Protein AF-A0A1S2VDK5-F1 (afdb_monomer)

Radius of gyration: 18.13 Å; Cα contacts (8 Å, |Δi|>4): 17; chains: 1; bounding box: 28×21×60 Å

Foldseek 3Di:
DPPCPCVVVVVVLVVLPDPVVVVVLPPQDQDVNHRVVVVSVVVSVVSVVVVVVVVVVVVVVVVVVVPVVD

Organism: NCBI:txid1750698

Mean predicted aligned error: 11.46 Å

Secondary structure (DSSP, 8-state):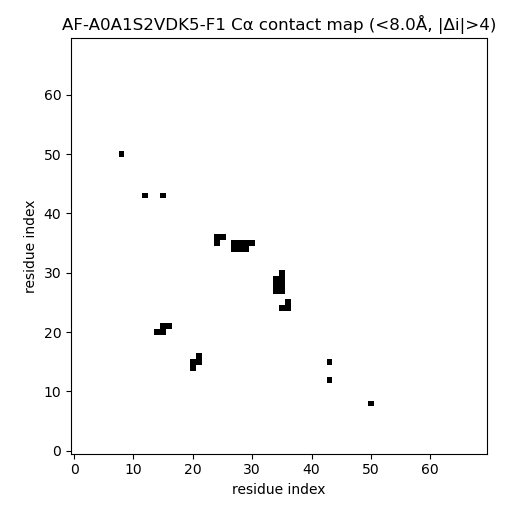
--GGGSHHHHHHHHHHHSHHHHHHH-S--EETTEEHHHHHHHHHHHHHHHHHHHHHHHHHHHHGGGSTT-

Solvent-accessible surface area (backbone atoms only — not comparable to full-atom values): 4269 Å² total; per-residue (Å²): 142,81,76,68,78,56,47,64,57,51,52,53,50,49,58,62,72,32,67,71,53,51,58,68,50,66,50,95,48,60,57,97,82,40,53,50,57,59,58,51,54,50,53,53,51,50,51,52,52,52,47,54,53,51,52,57,59,55,56,57,64,60,60,61,72,69,62,77,83,114

Sequence (70 aa):
MKSLRLLPLTILFFVLFTEPVISIVNRPVMVAGIPLLYIYVTCIWLLMIGSVSWVLRRNRQNDDSMNSDV

Structure (mmCIF, N/CA/C/O backbone):
data_AF-A0A1S2VDK5-F1
#
_entry.id   AF-A0A1S2VDK5-F1
#
loop_
_atom_site.group_PDB
_atom_site.id
_atom_site.type_symbol
_atom_site.label_atom_id
_atom_site.label_alt_id
_atom_site.label_comp_id
_atom_site.label_asym_id
_atom_site.label_entity_id
_atom_site.label_seq_id
_atom_site.pdbx_PDB_ins_code
_atom_site.Cartn_x
_atom_site.Cartn_y
_atom_site.Cartn_z
_atom_site.occupancy
_atom_site.B_iso_or_equiv
_atom_site.auth_seq_id
_atom_site.auth_comp_id
_atom_site.auth_asym_id
_atom_site.auth_atom_id
_atom_site.pdbx_PDB_model_num
ATOM 1 N N . MET A 1 1 ? 10.493 10.459 -24.263 1.00 46.16 1 MET A N 1
ATOM 2 C CA . MET A 1 1 ? 10.364 10.361 -22.792 1.00 46.16 1 MET A CA 1
ATOM 3 C C . MET A 1 1 ? 9.204 9.408 -22.486 1.00 46.16 1 MET A C 1
ATOM 5 O O . MET A 1 1 ? 8.061 9.828 -22.512 1.00 46.16 1 MET A O 1
ATOM 9 N N . LYS A 1 2 ? 9.462 8.094 -22.375 1.00 49.91 2 LYS A N 1
ATOM 10 C CA . LYS A 1 2 ? 8.420 7.030 -22.363 1.00 49.91 2 LYS 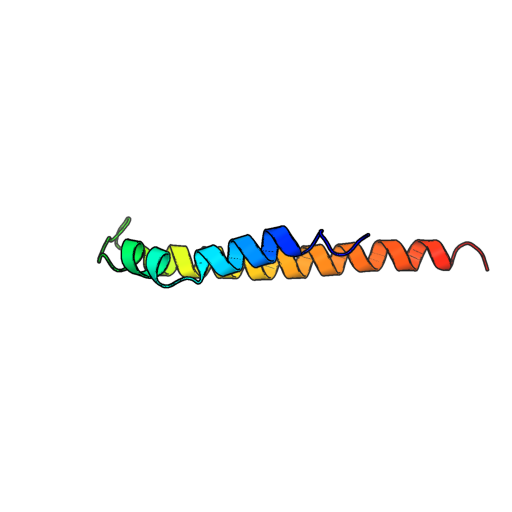A CA 1
ATOM 11 C C . LYS A 1 2 ? 8.343 6.275 -21.022 1.00 49.91 2 LYS A C 1
ATOM 13 O O . LYS A 1 2 ? 7.488 5.417 -20.840 1.00 49.91 2 LYS A O 1
ATOM 18 N N . SER A 1 3 ? 9.239 6.593 -20.090 1.00 54.84 3 SER A N 1
ATOM 19 C CA . SER A 1 3 ? 9.479 5.865 -18.838 1.00 54.84 3 SER A CA 1
ATOM 20 C C . SER A 1 3 ? 8.561 6.271 -17.678 1.00 54.84 3 SER A C 1
ATOM 22 O O . SER A 1 3 ? 8.612 5.653 -16.621 1.00 54.84 3 SER A O 1
ATOM 24 N N . LEU A 1 4 ? 7.668 7.251 -17.866 1.00 56.19 4 LEU A N 1
ATOM 25 C CA . LEU A 1 4 ? 6.779 7.731 -16.799 1.00 56.19 4 LEU A CA 1
ATOM 26 C C . LEU A 1 4 ? 5.534 6.868 -16.548 1.00 56.19 4 LEU A C 1
ATOM 28 O O . LEU A 1 4 ? 4.814 7.113 -15.588 1.00 56.19 4 LEU A O 1
ATOM 32 N N . ARG A 1 5 ? 5.264 5.849 -17.374 1.00 62.66 5 ARG A N 1
ATOM 33 C CA . ARG A 1 5 ? 4.048 5.025 -17.236 1.00 62.66 5 ARG A CA 1
ATOM 34 C C . ARG A 1 5 ? 4.046 4.111 -16.008 1.00 62.66 5 ARG A C 1
ATOM 36 O O . ARG A 1 5 ? 2.973 3.788 -15.517 1.00 62.66 5 ARG A O 1
ATOM 43 N N . LEU A 1 6 ? 5.220 3.713 -15.519 1.00 66.25 6 LEU A N 1
ATOM 44 C CA . LEU A 1 6 ? 5.358 2.831 -14.350 1.00 66.25 6 LEU A CA 1
ATOM 45 C C . LEU A 1 6 ? 5.496 3.615 -13.037 1.00 66.25 6 LEU A C 1
ATOM 47 O O . LEU A 1 6 ? 5.195 3.095 -11.969 1.00 66.25 6 LEU A O 1
ATOM 51 N N . LEU A 1 7 ? 5.885 4.889 -13.126 1.00 72.38 7 LEU A N 1
ATOM 52 C CA . LEU A 1 7 ? 6.078 5.786 -11.988 1.00 72.38 7 LEU A CA 1
ATOM 53 C C . LEU A 1 7 ? 4.847 5.962 -11.081 1.00 72.38 7 LEU A C 1
ATOM 55 O O . LEU A 1 7 ? 5.025 5.840 -9.870 1.00 72.38 7 LEU A O 1
ATOM 59 N N . PRO A 1 8 ? 3.614 6.192 -11.580 1.00 70.06 8 PRO A N 1
ATOM 60 C CA . PRO A 1 8 ? 2.462 6.335 -10.688 1.00 70.06 8 PRO A CA 1
ATOM 61 C C . PRO A 1 8 ? 2.178 5.042 -9.923 1.00 70.06 8 PRO A C 1
ATOM 63 O O . PRO A 1 8 ? 1.807 5.087 -8.756 1.00 70.06 8 PRO A O 1
ATOM 66 N N . LEU A 1 9 ? 2.416 3.892 -10.554 1.00 72.19 9 LEU A N 1
ATOM 67 C CA . LEU A 1 9 ? 2.224 2.599 -9.924 1.00 72.19 9 LEU A CA 1
ATOM 68 C C . LEU A 1 9 ? 3.266 2.353 -8.826 1.00 72.19 9 LEU A C 1
ATOM 70 O O . LEU A 1 9 ? 2.904 1.949 -7.726 1.00 72.19 9 LEU A O 1
ATOM 74 N N . THR A 1 10 ? 4.539 2.651 -9.093 1.00 73.56 10 THR A N 1
ATOM 75 C CA . THR A 1 10 ? 5.614 2.534 -8.100 1.00 73.56 10 THR A CA 1
ATOM 76 C C . THR A 1 10 ? 5.419 3.494 -6.931 1.00 73.56 10 THR A C 1
ATOM 78 O O . THR A 1 10 ? 5.598 3.079 -5.794 1.00 73.56 10 THR A O 1
ATOM 81 N N . ILE A 1 11 ? 5.019 4.747 -7.174 1.00 78.00 11 ILE A N 1
ATOM 82 C CA . ILE A 1 11 ? 4.760 5.727 -6.106 1.00 78.00 11 ILE A CA 1
ATOM 83 C C . ILE A 1 11 ? 3.555 5.296 -5.264 1.00 78.00 11 ILE A C 1
ATOM 85 O O . ILE A 1 11 ? 3.628 5.348 -4.041 1.00 78.00 11 ILE A O 1
ATOM 89 N N . LEU A 1 12 ? 2.478 4.813 -5.891 1.00 73.31 12 LEU A N 1
ATOM 90 C CA . LEU A 1 12 ? 1.310 4.294 -5.178 1.00 73.31 12 LEU A CA 1
ATOM 91 C C . LEU A 1 12 ? 1.680 3.084 -4.306 1.00 73.31 12 LEU A C 1
ATOM 93 O O . LEU A 1 12 ? 1.319 3.041 -3.133 1.00 73.31 12 LEU A O 1
ATOM 97 N N . PHE A 1 13 ? 2.458 2.144 -4.851 1.00 73.00 13 PHE A N 1
ATOM 98 C CA . PHE A 1 13 ? 2.994 1.007 -4.100 1.00 73.00 13 PHE A CA 1
ATOM 99 C C . PHE A 1 13 ? 3.897 1.444 -2.954 1.00 73.00 13 PHE A C 1
ATOM 101 O O . PHE A 1 13 ? 3.765 0.928 -1.851 1.00 73.00 13 PHE A O 1
ATOM 108 N N . PHE A 1 14 ? 4.796 2.395 -3.204 1.00 77.12 14 PHE A N 1
ATOM 109 C CA . PHE A 1 14 ? 5.723 2.901 -2.204 1.00 77.12 14 PHE A CA 1
ATOM 110 C C . PHE A 1 14 ? 4.959 3.534 -1.046 1.00 77.12 14 PHE A C 1
ATOM 112 O O . PHE A 1 14 ? 5.185 3.141 0.090 1.00 77.12 14 PHE A O 1
ATOM 119 N N . VAL A 1 15 ? 3.991 4.414 -1.336 1.00 71.31 15 VAL A N 1
ATOM 120 C CA . VAL A 1 15 ? 3.111 5.050 -0.342 1.00 71.31 15 VAL A CA 1
ATOM 121 C C . VAL A 1 15 ? 2.354 4.005 0.484 1.00 71.31 15 VAL A C 1
ATOM 123 O O . VAL A 1 15 ? 2.354 4.101 1.712 1.00 71.31 15 VAL A O 1
ATOM 126 N N . LEU A 1 16 ? 1.780 2.975 -0.152 1.00 67.69 16 LEU A N 1
ATOM 127 C CA . LEU A 1 16 ? 1.098 1.879 0.552 1.00 67.69 16 LEU A CA 1
ATOM 128 C C . LEU A 1 16 ? 2.061 1.022 1.397 1.00 67.69 16 LEU A C 1
ATOM 130 O O . LEU A 1 16 ? 1.699 0.555 2.474 1.00 67.69 16 LEU A O 1
ATOM 134 N N . PHE A 1 17 ? 3.293 0.808 0.947 1.00 65.06 17 PHE A N 1
ATOM 135 C CA . PHE A 1 17 ? 4.272 0.004 1.681 1.00 65.06 17 PHE A CA 1
ATOM 136 C C . PHE A 1 17 ? 5.007 0.794 2.776 1.00 65.06 17 PHE A C 1
ATOM 138 O O . PHE A 1 17 ? 5.855 0.239 3.473 1.00 65.06 17 PHE A O 1
ATOM 145 N N . THR A 1 18 ? 4.705 2.085 2.951 1.00 67.31 18 THR A N 1
ATOM 146 C CA . THR A 1 18 ? 5.308 2.872 4.027 1.00 67.31 18 THR A CA 1
ATOM 147 C C . THR A 1 18 ? 4.684 2.542 5.390 1.00 67.31 18 THR A C 1
ATOM 149 O O . THR A 1 18 ? 3.464 2.450 5.548 1.00 67.31 18 THR A O 1
ATOM 152 N N . GLU A 1 19 ? 5.555 2.434 6.397 1.00 64.00 19 GLU A N 1
ATOM 153 C CA . GLU A 1 19 ? 5.269 2.335 7.840 1.00 64.00 19 GLU A CA 1
ATOM 154 C C . GLU A 1 19 ? 4.030 3.126 8.345 1.00 64.00 19 GLU A C 1
ATOM 156 O O . GLU A 1 19 ? 3.230 2.544 9.080 1.00 64.00 19 GLU A O 1
ATOM 161 N N . PRO A 1 20 ? 3.748 4.388 7.939 1.00 66.75 20 PRO A N 1
ATOM 162 C CA . PRO A 1 20 ? 2.566 5.119 8.414 1.00 66.75 20 PRO 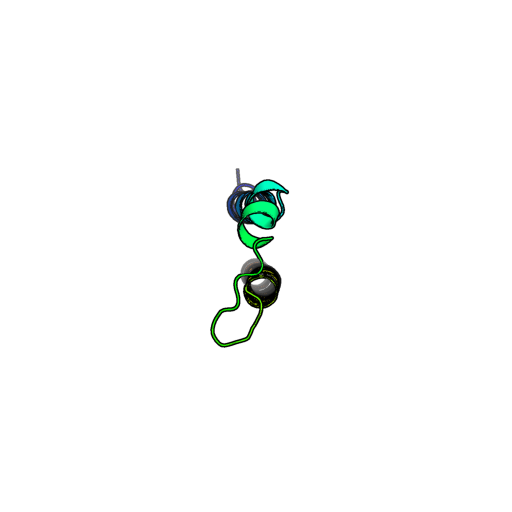A CA 1
ATOM 163 C C . PRO A 1 20 ? 1.218 4.506 8.008 1.00 66.75 20 PRO A C 1
ATOM 165 O O . PRO A 1 20 ? 0.272 4.556 8.797 1.00 66.75 20 PRO A O 1
ATOM 168 N N . VAL A 1 21 ? 1.100 3.909 6.817 1.00 66.00 21 VAL A N 1
ATOM 169 C CA .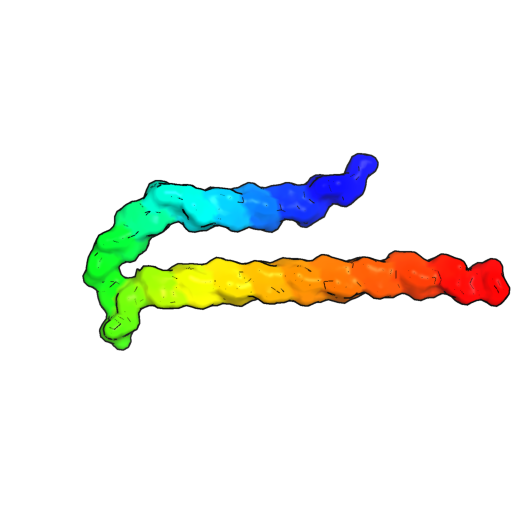 VAL A 1 21 ? -0.166 3.277 6.393 1.00 66.00 21 VAL A CA 1
ATOM 170 C C . VAL A 1 21 ? -0.400 1.990 7.179 1.00 66.00 21 VAL A C 1
ATOM 172 O O . VAL A 1 21 ? -1.512 1.719 7.632 1.00 66.00 21 VAL A O 1
ATOM 175 N N . ILE A 1 22 ? 0.669 1.232 7.419 1.00 66.69 22 ILE A N 1
ATOM 176 C CA . ILE A 1 22 ? 0.620 0.030 8.251 1.00 66.69 22 ILE A CA 1
ATOM 177 C C . ILE A 1 22 ? 0.257 0.411 9.686 1.00 66.69 22 ILE A C 1
ATOM 179 O O . ILE A 1 22 ? -0.586 -0.247 10.278 1.00 66.69 22 ILE A O 1
ATOM 183 N N . SER A 1 23 ? 0.789 1.516 10.215 1.00 66.69 23 SER A N 1
ATOM 184 C CA . SER A 1 23 ? 0.503 2.003 11.570 1.00 66.69 23 SER A CA 1
ATOM 185 C C . SER A 1 23 ? -0.962 2.420 11.778 1.00 66.69 23 SER A C 1
ATOM 187 O O . SER A 1 23 ? -1.540 2.140 12.831 1.00 66.69 23 SER A O 1
ATOM 189 N N . ILE A 1 24 ? -1.619 3.010 10.767 1.00 65.75 24 ILE A N 1
ATOM 190 C CA . ILE A 1 24 ? -3.045 3.370 10.874 1.00 65.75 24 ILE A CA 1
ATOM 191 C C . ILE A 1 24 ? -3.964 2.139 10.821 1.00 65.75 24 ILE A C 1
ATOM 193 O O . ILE A 1 24 ? -5.003 2.116 11.483 1.00 65.75 24 ILE A O 1
ATOM 197 N N . VAL A 1 25 ? -3.548 1.095 10.092 1.00 63.03 25 VAL A N 1
ATOM 198 C CA . VAL A 1 25 ? -4.228 -0.212 10.004 1.00 63.03 25 VAL A CA 1
ATOM 199 C C . VAL A 1 25 ? -3.812 -1.161 11.138 1.00 63.03 25 VAL A C 1
ATOM 201 O O . VAL A 1 25 ? -4.532 -2.109 11.428 1.00 63.03 25 VAL A O 1
ATOM 204 N N . ASN A 1 26 ? -2.715 -0.881 11.850 1.00 64.25 26 ASN A N 1
ATOM 205 C CA . ASN A 1 26 ? -2.244 -1.631 13.022 1.00 64.25 26 ASN A CA 1
ATOM 206 C C . ASN A 1 26 ? -3.168 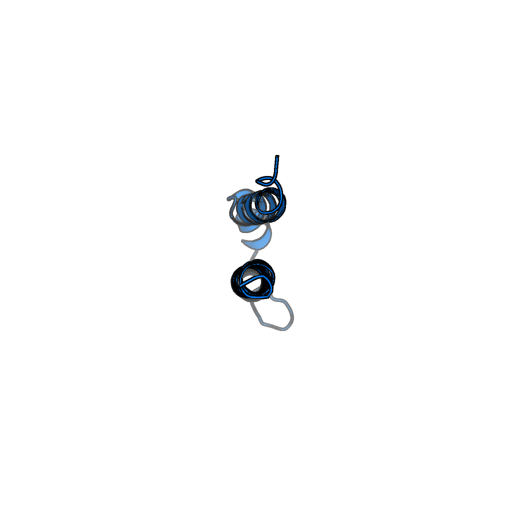-1.472 14.242 1.00 64.25 26 ASN A C 1
ATOM 208 O O . ASN A 1 26 ? -2.920 -2.018 15.317 1.00 64.25 26 ASN A O 1
ATOM 212 N N . ARG A 1 27 ? -4.268 -0.727 14.109 1.00 69.50 27 ARG A N 1
ATOM 213 C CA . ARG A 1 27 ? -5.357 -0.836 15.072 1.00 69.50 27 ARG A CA 1
ATOM 214 C C . ARG A 1 27 ? -6.047 -2.189 14.872 1.00 69.50 27 ARG A C 1
ATOM 216 O O . ARG A 1 27 ? -6.310 -2.551 13.728 1.00 69.50 27 ARG A O 1
ATOM 223 N N . PRO A 1 28 ? -6.395 -2.919 15.946 1.00 65.56 28 PRO A N 1
ATOM 224 C CA . PRO A 1 28 ? -7.136 -4.179 15.869 1.00 65.56 28 PRO A CA 1
ATOM 225 C C . PRO A 1 28 ? -8.600 -3.923 15.464 1.00 65.56 28 PRO A C 1
ATOM 227 O O . PRO A 1 28 ? -9.539 -4.195 16.206 1.00 65.56 28 PRO A O 1
ATOM 230 N N . VAL A 1 29 ? -8.799 -3.336 14.286 1.00 72.31 29 VAL A N 1
ATOM 231 C CA . VAL A 1 29 ? -10.098 -3.055 13.694 1.00 72.31 29 VAL A CA 1
ATOM 232 C C . VAL A 1 29 ? -10.526 -4.317 12.966 1.00 72.31 29 VAL A C 1
ATOM 234 O O . VAL A 1 29 ? -9.938 -4.724 11.961 1.00 72.31 29 VAL A O 1
ATOM 237 N N . MET A 1 30 ? -11.551 -4.953 13.517 1.00 73.56 30 MET A N 1
ATOM 238 C CA . MET A 1 30 ? -12.214 -6.098 12.916 1.00 73.56 30 MET A CA 1
ATOM 239 C C . MET A 1 30 ? -13.385 -5.591 12.078 1.00 73.56 30 MET A C 1
ATOM 241 O O . MET A 1 30 ? -14.327 -5.009 12.612 1.00 73.56 30 MET A O 1
ATOM 245 N N . VAL A 1 31 ? -13.344 -5.819 10.768 1.00 76.88 31 VAL A N 1
ATOM 246 C CA . VAL A 1 31 ? -14.478 -5.566 9.872 1.00 76.88 31 VAL A CA 1
ATOM 247 C C . VAL A 1 31 ? -15.156 -6.903 9.617 1.00 76.88 31 VAL A C 1
ATOM 249 O O . VAL A 1 31 ? -14.534 -7.817 9.084 1.00 76.88 31 VAL A O 1
ATOM 252 N N . ALA A 1 32 ? -16.413 -7.043 10.046 1.00 76.81 32 ALA A N 1
ATOM 253 C CA . ALA A 1 32 ? -17.178 -8.292 9.932 1.00 76.81 32 ALA A CA 1
ATOM 254 C C . ALA A 1 32 ? -16.461 -9.533 10.525 1.00 76.81 32 ALA A C 1
ATOM 256 O O . ALA A 1 32 ? -16.620 -10.645 10.032 1.00 76.81 32 ALA A O 1
ATOM 257 N N . GLY A 1 33 ? -15.649 -9.341 11.574 1.00 76.31 33 GLY A N 1
ATOM 258 C CA . GLY A 1 33 ? -14.854 -10.404 12.210 1.00 76.31 33 GLY A CA 1
ATOM 259 C C . GLY A 1 33 ? -13.504 -10.695 11.541 1.00 76.31 33 GLY A C 1
ATOM 260 O O . GLY A 1 33 ? -12.728 -11.488 12.069 1.00 76.31 33 GLY A O 1
ATOM 261 N N . ILE A 1 34 ? -13.183 -10.031 10.426 1.00 78.38 34 ILE A N 1
ATOM 262 C CA . ILE A 1 34 ? -11.907 -10.178 9.716 1.00 78.38 34 ILE A CA 1
ATOM 263 C C . ILE A 1 34 ? -11.007 -8.977 10.046 1.00 78.38 34 ILE A C 1
ATOM 265 O O . ILE A 1 34 ? -11.454 -7.830 9.941 1.00 78.38 34 ILE A O 1
ATOM 269 N N . PRO A 1 35 ? -9.736 -9.192 10.434 1.00 82.19 35 PRO A N 1
ATOM 270 C CA . PRO A 1 35 ? -8.808 -8.091 10.659 1.00 82.19 35 PRO A CA 1
ATOM 271 C C . PRO A 1 35 ? -8.589 -7.293 9.370 1.00 82.19 35 PRO A C 1
ATOM 273 O O . PRO A 1 35 ? -8.255 -7.867 8.329 1.00 82.19 35 PRO A O 1
ATOM 276 N N . LEU A 1 36 ? -8.719 -5.966 9.450 1.00 80.44 36 LEU A N 1
ATOM 277 C CA . LEU A 1 36 ? -8.565 -5.042 8.315 1.00 80.44 36 LEU A CA 1
ATOM 278 C C . LEU A 1 36 ? -7.236 -5.241 7.559 1.00 80.44 36 LEU A C 1
ATOM 280 O O . LEU A 1 36 ? -7.163 -5.059 6.344 1.00 80.44 36 LEU A O 1
ATOM 284 N N . LEU A 1 37 ? -6.207 -5.694 8.277 1.00 80.44 37 LEU A N 1
ATOM 285 C CA . LEU A 1 37 ? -4.886 -6.024 7.752 1.00 80.44 37 LEU A CA 1
ATOM 286 C C . LEU A 1 37 ? -4.933 -7.077 6.628 1.00 80.44 37 LEU A C 1
ATOM 288 O O . LEU A 1 37 ? -4.228 -6.929 5.634 1.00 80.44 37 LEU A O 1
ATOM 292 N N . TYR A 1 38 ? -5.802 -8.090 6.713 1.00 80.94 38 TYR A N 1
ATOM 293 C CA . TYR A 1 38 ? -5.936 -9.097 5.650 1.00 80.94 38 TYR A CA 1
ATOM 294 C C . TYR A 1 38 ? -6.511 -8.507 4.363 1.00 80.94 38 TYR A C 1
ATOM 296 O O . TYR A 1 38 ? -6.008 -8.789 3.274 1.00 80.94 38 TYR A O 1
ATOM 304 N N . ILE A 1 39 ? -7.540 -7.663 4.483 1.00 82.19 39 ILE A N 1
ATOM 305 C CA . ILE A 1 39 ? -8.146 -6.971 3.337 1.00 82.19 39 ILE A CA 1
ATOM 306 C C . ILE A 1 39 ? -7.091 -6.089 2.667 1.00 82.19 39 ILE A C 1
ATOM 308 O O . ILE A 1 39 ? -6.946 -6.107 1.446 1.00 82.19 39 ILE A O 1
ATOM 312 N N . TYR A 1 40 ? -6.303 -5.379 3.474 1.00 79.12 40 TYR A N 1
ATOM 313 C CA . TYR A 1 40 ? -5.225 -4.523 3.000 1.00 79.12 40 TYR A CA 1
ATOM 314 C C . TYR A 1 40 ? -4.168 -5.291 2.196 1.00 79.12 40 TYR A C 1
ATOM 316 O O . TYR A 1 40 ? -3.895 -4.953 1.041 1.00 79.12 40 TYR A O 1
ATOM 324 N N . VAL A 1 41 ? -3.625 -6.368 2.774 1.00 81.38 41 VAL A N 1
ATOM 325 C CA . VAL A 1 41 ? -2.626 -7.221 2.113 1.00 81.38 41 VAL A CA 1
ATOM 326 C C . VAL A 1 41 ? -3.190 -7.818 0.821 1.00 81.38 41 VAL A C 1
ATOM 328 O O . VAL A 1 41 ? -2.506 -7.823 -0.201 1.00 81.38 41 VAL A O 1
ATOM 331 N N . THR A 1 42 ? -4.454 -8.249 0.829 1.00 84.94 42 THR A N 1
ATOM 332 C CA . THR A 1 42 ? -5.117 -8.814 -0.358 1.00 84.94 42 THR A CA 1
ATOM 333 C C . THR A 1 42 ? -5.271 -7.778 -1.473 1.00 84.94 42 THR A C 1
ATOM 335 O O . THR A 1 42 ? -4.991 -8.076 -2.633 1.00 84.94 42 THR A O 1
ATOM 338 N N . CYS A 1 43 ? -5.662 -6.543 -1.146 1.00 84.50 43 CYS A N 1
ATOM 339 C CA . CYS A 1 43 ? -5.768 -5.455 -2.120 1.00 84.50 43 CYS A CA 1
ATOM 340 C C . CYS A 1 43 ? -4.413 -5.105 -2.752 1.00 84.50 43 CYS A C 1
ATOM 342 O O . CYS A 1 43 ? -4.329 -4.960 -3.973 1.00 84.50 43 CYS A O 1
ATOM 344 N N . ILE A 1 44 ? -3.348 -5.014 -1.948 1.00 81.44 44 ILE A N 1
ATOM 345 C CA . ILE A 1 44 ? -1.977 -4.803 -2.448 1.00 81.44 44 ILE A CA 1
ATOM 346 C C . ILE A 1 44 ? -1.567 -5.928 -3.391 1.00 81.44 44 ILE A C 1
ATOM 348 O O . ILE A 1 44 ? -1.031 -5.684 -4.473 1.00 81.44 44 ILE A O 1
ATOM 352 N N . TRP A 1 45 ? -1.846 -7.166 -2.994 1.00 86.19 45 TRP A N 1
ATOM 353 C CA . TRP A 1 45 ? -1.517 -8.340 -3.783 1.00 86.19 45 TRP A CA 1
ATOM 354 C C . TRP A 1 45 ? -2.249 -8.346 -5.134 1.00 86.19 45 TRP A C 1
ATOM 356 O O . TRP A 1 45 ? -1.620 -8.546 -6.177 1.00 86.19 45 TRP A O 1
ATOM 366 N N . LEU A 1 46 ? -3.548 -8.020 -5.152 1.00 89.38 46 LEU A N 1
ATOM 367 C CA . LEU A 1 46 ? -4.328 -7.874 -6.387 1.00 89.38 46 LEU A CA 1
ATOM 368 C C . LEU A 1 46 ? -3.816 -6.743 -7.279 1.00 89.38 46 LEU A C 1
ATOM 370 O O . LEU A 1 46 ? -3.733 -6.922 -8.494 1.00 89.38 46 LEU A O 1
ATOM 374 N N . LEU A 1 47 ? -3.430 -5.601 -6.702 1.00 85.00 47 LEU A N 1
ATOM 375 C CA . LEU A 1 47 ? -2.793 -4.519 -7.457 1.00 85.00 47 LEU A CA 1
ATOM 376 C C . LEU A 1 47 ? -1.503 -4.995 -8.129 1.00 85.00 47 LEU A C 1
ATOM 378 O O . LEU A 1 47 ? -1.245 -4.634 -9.279 1.00 85.00 47 LEU A O 1
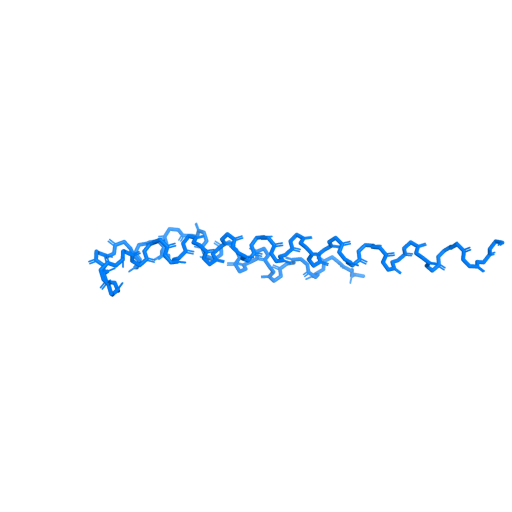ATOM 382 N N . MET A 1 48 ? -0.719 -5.834 -7.449 1.00 80.94 48 MET A N 1
ATOM 383 C CA . MET A 1 48 ? 0.535 -6.372 -7.975 1.00 80.94 48 MET A CA 1
ATOM 384 C C . MET A 1 48 ? 0.271 -7.268 -9.188 1.00 80.94 48 MET A C 1
ATOM 386 O O . MET A 1 48 ? 0.862 -7.073 -10.251 1.00 80.94 48 MET A O 1
ATOM 390 N N . ILE A 1 49 ? -0.692 -8.184 -9.067 1.00 86.75 49 ILE A N 1
ATOM 391 C CA . ILE A 1 49 ? -1.096 -9.082 -10.156 1.00 86.75 49 ILE A CA 1
ATOM 392 C C . ILE A 1 49 ? -1.693 -8.304 -11.326 1.00 86.75 49 ILE A C 1
ATOM 394 O O . ILE A 1 49 ? -1.307 -8.527 -12.475 1.00 86.75 49 ILE A O 1
ATOM 398 N N . GLY A 1 50 ? -2.610 -7.374 -11.053 1.00 86.94 50 GLY A N 1
ATOM 399 C CA . GLY A 1 50 ? -3.246 -6.548 -12.077 1.00 86.94 50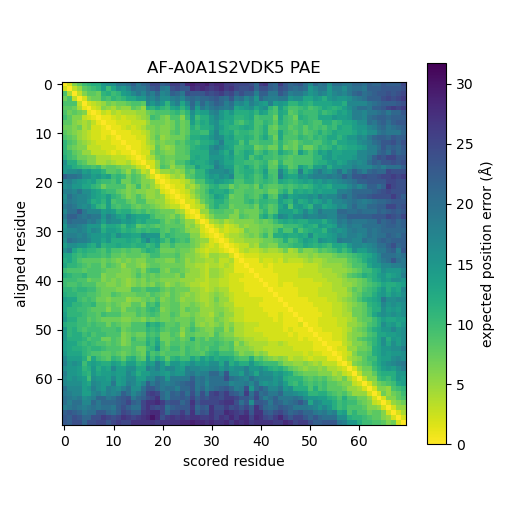 GLY A CA 1
ATOM 400 C C . GLY A 1 50 ? -2.222 -5.739 -12.868 1.00 86.94 50 GLY A C 1
ATOM 401 O O . GLY A 1 50 ? -2.292 -5.671 -14.094 1.00 86.94 50 GLY A O 1
ATOM 402 N N . SER A 1 51 ? -1.212 -5.214 -12.179 1.00 80.62 51 SER A N 1
ATOM 403 C CA . SER A 1 51 ? -0.118 -4.470 -12.798 1.00 80.62 51 SER A CA 1
ATOM 404 C C . SER A 1 51 ? 0.750 -5.335 -13.702 1.00 80.62 51 SER A C 1
ATOM 406 O O . SER A 1 51 ? 1.009 -4.957 -14.844 1.00 80.62 51 SER A O 1
ATOM 408 N N . VAL A 1 52 ? 1.168 -6.510 -13.222 1.00 80.56 52 VAL A N 1
ATOM 409 C CA . VAL A 1 52 ? 1.956 -7.464 -14.018 1.00 80.56 52 VAL A CA 1
ATOM 410 C C . VAL A 1 52 ? 1.171 -7.904 -15.254 1.00 80.56 52 VAL A C 1
ATOM 412 O O . VAL A 1 52 ? 1.702 -7.878 -16.364 1.00 80.56 52 VAL A O 1
ATOM 415 N N . SER A 1 53 ? -0.112 -8.233 -15.083 1.00 86.00 53 SER A N 1
ATOM 416 C CA . SER A 1 53 ? -1.014 -8.593 -16.181 1.00 86.00 53 SER A CA 1
ATOM 417 C C . SER A 1 53 ? -1.139 -7.466 -17.211 1.00 86.00 53 SER A C 1
ATOM 419 O O . SER A 1 53 ? -1.019 -7.698 -18.416 1.00 86.00 53 SER A O 1
ATOM 421 N N . TRP A 1 54 ? -1.307 -6.222 -16.753 1.00 83.31 54 TRP A N 1
ATOM 422 C CA . TRP A 1 54 ? -1.430 -5.055 -17.624 1.00 83.31 54 TRP A CA 1
ATOM 423 C C . TRP A 1 54 ? -0.156 -4.784 -18.433 1.00 83.31 54 TRP A C 1
ATOM 425 O O . TRP A 1 54 ? -0.230 -4.570 -19.646 1.00 83.31 54 TR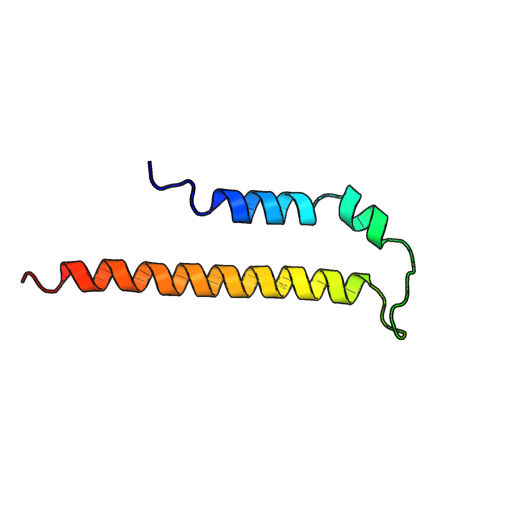P A O 1
ATOM 435 N N . VAL A 1 55 ? 1.015 -4.855 -17.792 1.00 77.31 55 VAL A N 1
ATOM 436 C CA . VAL A 1 55 ? 2.319 -4.690 -18.457 1.00 77.31 55 VAL A CA 1
ATOM 437 C C . VAL A 1 55 ? 2.547 -5.792 -19.491 1.00 77.31 55 VAL A C 1
ATOM 439 O O . VAL A 1 55 ? 2.922 -5.499 -20.628 1.00 77.31 55 VAL A O 1
ATOM 442 N N . LEU A 1 56 ? 2.251 -7.047 -19.144 1.00 78.00 56 LEU A N 1
ATOM 443 C CA . LEU A 1 56 ? 2.404 -8.180 -20.057 1.00 78.00 56 LEU A CA 1
ATOM 444 C C . LEU A 1 56 ? 1.516 -8.041 -21.302 1.00 78.00 56 LEU A C 1
ATOM 446 O O . LEU A 1 56 ? 1.957 -8.313 -22.420 1.00 78.00 56 LEU A O 1
ATOM 450 N N . ARG A 1 57 ? 0.276 -7.566 -21.132 1.00 73.81 57 ARG A N 1
ATOM 451 C CA . ARG A 1 57 ? -0.646 -7.308 -22.251 1.00 73.81 57 ARG A CA 1
ATOM 452 C C . ARG A 1 57 ? -0.161 -6.175 -23.154 1.00 73.81 57 ARG A C 1
ATOM 454 O O . ARG A 1 57 ? -0.398 -6.212 -24.357 1.00 73.81 57 ARG A O 1
ATOM 461 N N . ARG A 1 58 ? 0.518 -5.176 -22.584 1.00 65.88 58 ARG A N 1
ATOM 462 C CA . ARG A 1 58 ? 1.027 -4.010 -23.316 1.00 65.88 58 ARG A CA 1
ATOM 463 C C . ARG A 1 58 ? 2.225 -4.349 -24.204 1.00 65.88 58 ARG A C 1
ATOM 465 O O . ARG A 1 58 ? 2.320 -3.782 -25.288 1.00 65.88 58 ARG A O 1
ATOM 472 N N . ASN A 1 59 ? 3.115 -5.245 -23.773 1.00 61.47 59 ASN A N 1
ATOM 473 C CA . ASN A 1 59 ? 4.296 -5.605 -24.565 1.00 61.47 59 ASN A CA 1
ATOM 474 C C . ASN A 1 59 ? 3.938 -6.330 -25.868 1.00 61.47 59 ASN A C 1
ATOM 476 O O . ASN A 1 59 ? 4.510 -6.006 -26.902 1.00 61.47 59 ASN A O 1
ATOM 480 N N . ARG A 1 60 ? 2.937 -7.219 -25.849 1.00 60.19 60 ARG A N 1
ATOM 481 C CA . ARG A 1 60 ? 2.513 -7.966 -27.047 1.00 60.19 60 ARG A CA 1
ATOM 482 C C . ARG A 1 60 ? 2.064 -7.075 -28.209 1.00 60.19 60 ARG A C 1
ATOM 484 O O . ARG A 1 60 ? 2.309 -7.404 -29.356 1.00 60.19 60 ARG A O 1
ATOM 491 N N . GLN A 1 61 ? 1.456 -5.926 -27.921 1.00 59.31 61 GLN A N 1
ATOM 492 C CA . GLN A 1 61 ? 0.926 -5.045 -28.963 1.00 59.31 61 GLN A CA 1
ATOM 493 C C . GLN A 1 61 ? 2.016 -4.305 -29.762 1.00 59.31 61 GLN A C 1
ATOM 495 O O . GLN A 1 61 ? 1.734 -3.840 -30.859 1.00 59.31 61 GLN A O 1
ATOM 500 N N . ASN A 1 62 ? 3.237 -4.168 -29.228 1.00 56.78 62 ASN A N 1
ATOM 501 C CA . ASN A 1 62 ? 4.332 -3.517 -29.959 1.00 56.78 62 ASN A CA 1
ATOM 502 C C . ASN A 1 62 ? 5.082 -4.490 -30.884 1.00 56.78 62 ASN A C 1
ATOM 504 O O . ASN A 1 62 ? 5.610 -4.048 -31.901 1.00 56.78 62 ASN A O 1
ATOM 508 N N . ASP A 1 63 ? 5.116 -5.785 -30.552 1.00 58.12 63 ASP A N 1
ATOM 509 C CA . ASP A 1 63 ? 5.795 -6.792 -31.379 1.00 58.12 63 ASP A CA 1
ATOM 510 C C . ASP A 1 63 ? 4.993 -7.129 -32.650 1.00 58.12 63 ASP A C 1
ATOM 512 O O . ASP A 1 63 ? 5.586 -7.345 -33.705 1.00 58.12 63 ASP A O 1
ATOM 516 N N . ASP A 1 64 ? 3.655 -7.083 -32.599 1.00 59.38 64 ASP A N 1
ATOM 517 C CA . ASP A 1 64 ? 2.805 -7.372 -33.769 1.00 59.38 64 ASP A CA 1
ATOM 518 C C . ASP A 1 64 ? 2.934 -6.322 -34.888 1.00 59.38 64 ASP A C 1
ATOM 520 O O . ASP A 1 64 ? 2.775 -6.647 -36.062 1.00 59.38 64 ASP A O 1
ATOM 524 N N . SER A 1 65 ? 3.262 -5.066 -34.559 1.00 59.88 65 SER A N 1
ATOM 525 C CA . SER A 1 65 ? 3.405 -3.998 -35.562 1.00 59.88 65 SER A CA 1
ATOM 526 C C . SER A 1 65 ? 4.702 -4.053 -36.374 1.00 59.88 65 SER A C 1
ATOM 528 O O . SER A 1 65 ? 4.833 -3.304 -37.331 1.00 59.88 65 SER A O 1
ATOM 530 N N . MET A 1 66 ? 5.668 -4.897 -35.995 1.00 58.84 66 MET A N 1
ATOM 531 C CA . MET A 1 66 ? 6.986 -4.958 -36.646 1.00 58.84 66 MET A CA 1
ATOM 532 C C . MET A 1 66 ? 7.137 -6.165 -37.590 1.00 58.84 66 MET A C 1
ATOM 534 O O . MET A 1 66 ? 8.126 -6.252 -38.310 1.00 58.84 66 MET A O 1
ATOM 538 N N . ASN A 1 67 ? 6.152 -7.074 -37.614 1.00 63.59 67 ASN A N 1
ATOM 539 C CA . ASN A 1 67 ? 6.134 -8.274 -38.462 1.00 63.59 67 ASN A CA 1
ATOM 540 C C . ASN A 1 67 ? 5.211 -8.149 -39.694 1.00 63.59 67 ASN A C 1
ATOM 542 O O . ASN A 1 67 ? 5.188 -9.047 -40.526 1.00 63.59 67 ASN A O 1
ATOM 546 N N . SER A 1 68 ? 4.432 -7.069 -39.828 1.00 61.47 68 SER A N 1
ATOM 547 C CA . SER A 1 68 ? 3.569 -6.850 -41.004 1.00 61.47 68 SER A CA 1
ATOM 548 C C . SER A 1 68 ? 4.291 -6.245 -42.211 1.00 61.47 68 SER A C 1
ATOM 550 O O . SER A 1 68 ? 3.692 -6.161 -43.279 1.00 61.47 68 SER A O 1
ATOM 552 N N . ASP A 1 69 ? 5.545 -5.820 -42.033 1.00 64.62 69 ASP A N 1
ATOM 553 C CA . ASP A 1 69 ? 6.318 -5.067 -43.028 1.00 64.62 69 ASP A CA 1
ATOM 554 C C . ASP A 1 69 ? 7.441 -5.903 -43.689 1.00 64.62 69 ASP A C 1
ATOM 556 O O . ASP A 1 69 ? 8.308 -5.337 -44.358 1.00 64.62 69 ASP A O 1
ATOM 560 N N . VAL A 1 70 ? 7.446 -7.234 -43.502 1.00 60.94 70 VAL A N 1
ATOM 561 C CA . VAL A 1 70 ? 8.39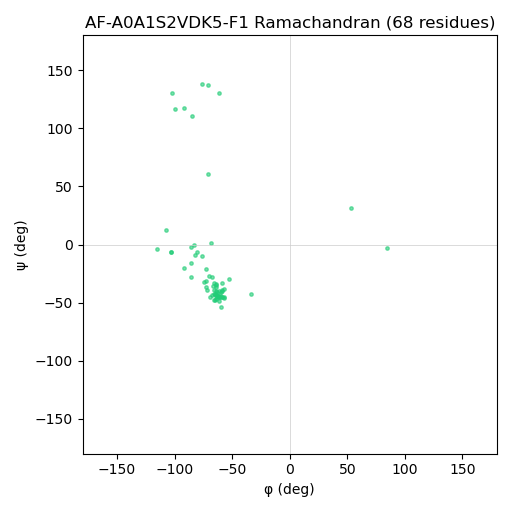2 -8.187 -44.128 1.00 60.94 70 VAL A CA 1
ATOM 562 C C . VAL A 1 70 ? 7.676 -9.084 -45.129 1.00 60.94 70 VAL A C 1
ATOM 564 O O . VAL A 1 70 ? 6.617 -9.640 -44.766 1.00 60.94 70 VAL A O 1
#

pLDDT: mean 71.32, std 9.92, range [46.16, 89.38]